Protein AF-A0A3P7JKP9-F1 (afdb_monomer_lite)

Organism: Strongylus vulgaris (NCBI:txid40348)

Radius of gyration: 19.91 Å; chains: 1; bounding box: 34×40×68 Å

Sequence (96 aa):
MESITKRFYTNLFFVNTPVKPVIPSGVLPPRILPAEVRAAIKTKKAATVLGPDHVSADLLRAGGSRLREILAAQLTSYLQKKDPRLVENHKYNPPS

Foldseek 3Di:
DVVVVCVVVCVVVVPPVPPQPPDPQPDQDDQFDLVNLVVVLVPDDQDPDADPVNDTSVNSVVPPSVSSVVVSVVVSCVRRVPRPPPPPPDDDDDDD

Secondary structure (DSSP, 8-state):
-HHHHHHHHHHHHH----------TTPPPPPPPHHHHHHHHHHS---SS--TT---HHHHHHTHHHHHHHHHHHHHHHHHHT-TTSSTT-------

Structure (mmCIF, N/CA/C/O backbone):
data_AF-A0A3P7JKP9-F1
#
_entry.id   AF-A0A3P7JKP9-F1
#
loop_
_atom_site.group_PDB
_atom_site.id
_atom_site.type_symbol
_atom_site.label_atom_id
_atom_site.label_alt_id
_atom_site.label_comp_id
_atom_site.label_asym_id
_atom_site.label_entity_id
_atom_site.label_seq_id
_atom_site.pdbx_PDB_ins_code
_atom_site.Cartn_x
_atom_site.Cartn_y
_atom_site.Cartn_z
_atom_site.occupancy
_atom_site.B_iso_or_equiv
_atom_site.auth_seq_id
_atom_site.auth_comp_id
_atom_site.auth_asym_id
_atom_site.auth_atom_id
_atom_site.pdbx_PDB_model_num
ATOM 1 N N . MET A 1 1 ? -10.216 24.703 -33.045 1.00 67.12 1 MET A N 1
ATOM 2 C CA . MET A 1 1 ? -9.600 23.477 -32.489 1.00 67.12 1 MET A CA 1
ATOM 3 C C . MET A 1 1 ? -9.029 23.729 -31.100 1.00 67.12 1 MET A C 1
ATOM 5 O O . MET A 1 1 ? -9.515 23.133 -30.151 1.00 67.12 1 MET A O 1
ATOM 9 N N . GLU A 1 2 ? -8.093 24.666 -30.945 1.00 78.44 2 GLU A N 1
ATOM 10 C CA . GLU A 1 2 ? -7.384 24.920 -29.676 1.00 78.44 2 GLU A CA 1
ATOM 11 C C . GLU A 1 2 ? -8.287 25.258 -28.479 1.00 78.44 2 GLU A C 1
ATOM 13 O O . GLU A 1 2 ? -8.047 24.782 -27.374 1.00 78.44 2 GLU A O 1
ATOM 18 N N . SER A 1 3 ? -9.365 26.020 -28.684 1.00 73.75 3 SER A N 1
ATOM 19 C CA . SER A 1 3 ? -10.317 26.378 -27.621 1.00 73.75 3 SER A CA 1
ATOM 20 C C . SER A 1 3 ? -11.130 25.184 -27.105 1.00 73.75 3 SER A C 1
ATOM 22 O O . SER A 1 3 ? -11.410 25.097 -25.910 1.00 73.75 3 SER A O 1
ATOM 24 N N . ILE A 1 4 ? -11.464 24.237 -27.986 1.00 82.94 4 ILE A N 1
ATOM 25 C CA . ILE A 1 4 ? -12.167 22.995 -27.637 1.00 82.94 4 ILE A CA 1
ATOM 26 C C . ILE A 1 4 ? -11.216 22.088 -26.862 1.00 82.94 4 ILE A C 1
ATOM 28 O O . ILE A 1 4 ? -11.568 21.624 -25.782 1.00 82.94 4 ILE A O 1
ATOM 32 N N . THR A 1 5 ? -9.988 21.923 -27.355 1.00 80.50 5 THR A N 1
ATOM 33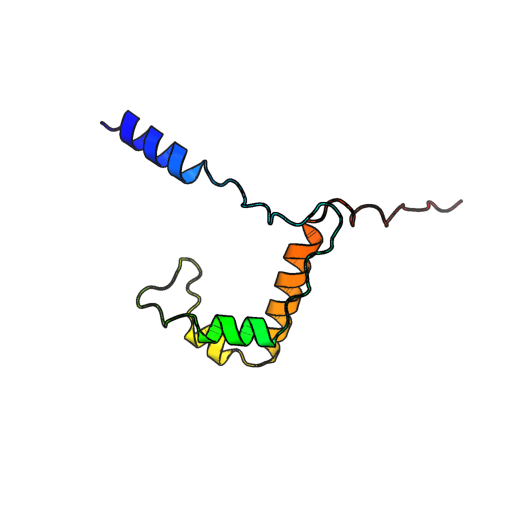 C CA . THR A 1 5 ? -8.932 21.146 -26.698 1.00 80.50 5 THR A CA 1
ATOM 34 C C . THR A 1 5 ? -8.617 21.704 -25.310 1.00 80.50 5 THR A C 1
ATOM 36 O O . THR A 1 5 ? -8.616 20.967 -24.326 1.00 80.50 5 THR A O 1
ATOM 39 N N . LYS A 1 6 ? -8.451 23.026 -25.190 1.00 83.38 6 LYS A N 1
ATOM 40 C CA . LYS A 1 6 ? -8.192 23.700 -23.913 1.00 83.38 6 LYS A CA 1
ATOM 41 C C . LYS A 1 6 ? -9.347 23.518 -22.935 1.00 83.38 6 LYS A C 1
ATOM 43 O O . LYS A 1 6 ? -9.098 23.187 -21.781 1.00 83.38 6 LYS A O 1
ATOM 48 N N . ARG A 1 7 ? -10.600 23.677 -23.374 1.00 82.75 7 ARG A N 1
ATOM 49 C CA . ARG A 1 7 ? -11.784 23.446 -22.528 1.00 82.75 7 ARG A CA 1
ATOM 50 C C . ARG A 1 7 ? -11.894 21.983 -22.099 1.00 82.75 7 ARG A C 1
ATOM 52 O O . ARG A 1 7 ? -12.199 21.720 -20.942 1.00 82.75 7 ARG A O 1
ATOM 59 N N . PHE A 1 8 ? -11.607 21.049 -23.002 1.00 78.25 8 PHE A N 1
ATOM 60 C CA . PHE A 1 8 ? -11.656 19.616 -22.731 1.00 78.25 8 PHE A CA 1
ATOM 61 C C . PHE A 1 8 ? -10.621 19.210 -21.677 1.00 78.25 8 PHE A C 1
ATOM 63 O O . PHE A 1 8 ? -10.987 18.603 -20.675 1.00 78.25 8 PHE A O 1
ATOM 70 N N . TYR A 1 9 ? -9.359 19.627 -21.830 1.00 74.88 9 TYR A N 1
ATOM 71 C CA . TYR A 1 9 ? -8.317 19.348 -20.838 1.00 74.88 9 TYR A CA 1
ATOM 72 C C . TYR A 1 9 ? -8.523 20.119 -19.534 1.00 74.88 9 TYR A C 1
ATOM 74 O O . TYR A 1 9 ? -8.318 19.558 -18.464 1.00 74.88 9 TYR A O 1
ATOM 82 N N . THR A 1 10 ? -8.993 21.367 -19.594 1.00 72.81 10 THR A N 1
ATOM 83 C CA . THR A 1 10 ? -9.309 22.133 -18.379 1.00 72.81 10 THR A CA 1
ATOM 84 C C . THR A 1 10 ? -10.396 21.419 -17.584 1.00 72.81 10 THR A C 1
ATOM 86 O O . THR A 1 10 ? -10.218 21.197 -16.397 1.00 72.81 10 THR A O 1
ATOM 89 N N . ASN A 1 11 ? -11.467 20.955 -18.228 1.00 72.00 11 ASN A N 1
ATOM 90 C CA . ASN A 1 11 ? -12.503 20.172 -17.556 1.00 72.00 11 ASN A CA 1
ATOM 91 C C . ASN A 1 11 ? -11.967 18.828 -17.038 1.00 72.00 11 ASN A C 1
ATOM 93 O O . ASN A 1 11 ? -12.307 18.439 -15.927 1.00 72.00 11 ASN A O 1
ATOM 97 N N . LEU A 1 12 ? -11.101 18.145 -17.794 1.00 70.19 12 LEU A N 1
ATOM 98 C CA . LEU A 1 12 ? -10.503 16.870 -17.384 1.00 70.19 12 LEU A CA 1
ATOM 99 C C . LEU A 1 12 ? -9.672 17.002 -16.094 1.00 70.19 12 LEU A C 1
ATOM 101 O O . LEU A 1 12 ? -9.776 16.152 -15.216 1.00 70.19 12 LEU A O 1
ATOM 105 N N . PHE A 1 13 ? -8.880 18.072 -15.964 1.00 58.56 13 PHE A N 1
ATOM 106 C CA . PHE A 1 13 ? -8.018 18.315 -14.798 1.00 58.56 13 PHE A CA 1
ATOM 107 C C . PHE A 1 13 ? -8.706 19.104 -13.669 1.00 58.56 13 PHE A C 1
ATOM 109 O O . PHE A 1 13 ? -8.247 19.067 -12.529 1.00 58.56 13 PHE A O 1
ATOM 116 N N . PHE A 1 14 ? -9.810 19.806 -13.953 1.00 56.75 14 PHE A N 1
ATOM 117 C CA . PHE A 1 14 ? -10.595 20.525 -12.942 1.00 56.75 14 PHE A CA 1
ATOM 118 C C . PHE A 1 14 ? -11.571 19.606 -12.196 1.00 56.75 14 PHE A C 1
ATOM 120 O O . PHE A 1 14 ? -11.928 19.898 -11.055 1.00 56.75 14 PHE A O 1
ATOM 127 N N . VAL A 1 15 ? -11.916 18.437 -12.758 1.00 50.59 15 VAL A N 1
ATOM 128 C CA . VAL A 1 15 ? -12.537 17.321 -12.013 1.00 50.59 15 VAL A CA 1
ATOM 129 C C . VAL A 1 15 ? -11.471 16.625 -11.150 1.00 50.59 15 VAL A C 1
ATOM 131 O O . VAL A 1 15 ? -11.326 15.412 -11.097 1.00 50.59 15 VAL A O 1
ATOM 134 N N . ASN A 1 16 ? -10.734 17.430 -10.394 1.00 53.53 16 ASN A N 1
ATOM 135 C CA . ASN A 1 16 ? -9.990 17.031 -9.215 1.00 53.53 16 ASN A CA 1
ATOM 136 C C . ASN A 1 16 ? -10.954 17.004 -8.020 1.00 53.53 16 ASN A C 1
ATOM 138 O O . ASN A 1 16 ? -10.625 17.480 -6.935 1.00 53.53 16 ASN A O 1
ATOM 142 N N . THR A 1 17 ? -12.184 16.503 -8.202 1.00 54.19 17 THR A N 1
ATOM 143 C CA . THR A 1 17 ? -13.075 16.271 -7.066 1.00 54.19 17 THR A CA 1
ATOM 144 C C . THR A 1 17 ? -12.377 15.249 -6.183 1.00 54.19 17 THR A C 1
ATOM 146 O O . THR A 1 17 ? -12.216 14.106 -6.621 1.00 54.19 17 THR A O 1
ATOM 149 N N . PRO A 1 18 ? -11.924 15.616 -4.969 1.00 53.84 18 PRO A N 1
ATOM 150 C CA . PRO A 1 18 ? -11.377 14.629 -4.067 1.00 53.84 18 PRO A CA 1
ATOM 151 C C . PRO A 1 18 ? -12.506 13.641 -3.831 1.00 53.84 18 PRO A C 1
ATOM 153 O O . PRO A 1 18 ? -13.536 14.02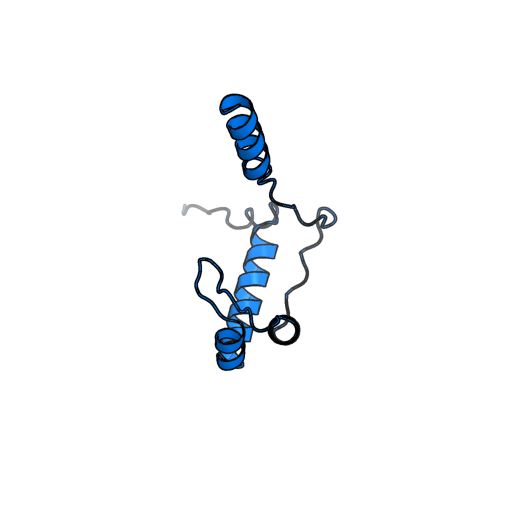0 -3.271 1.00 53.84 18 PRO A O 1
ATOM 156 N N . VAL A 1 19 ? -12.334 12.402 -4.296 1.00 51.31 19 VAL A N 1
ATOM 157 C CA . VAL A 1 19 ? -13.242 11.309 -3.968 1.00 51.31 19 VAL A CA 1
ATOM 158 C C . VAL A 1 19 ? -13.265 11.271 -2.447 1.00 51.31 19 VAL A C 1
ATOM 160 O O . VAL A 1 19 ? -12.290 10.886 -1.796 1.00 51.31 19 VAL A O 1
ATOM 163 N N . LYS A 1 20 ? -14.325 11.828 -1.860 1.00 55.62 20 LYS A N 1
ATOM 164 C CA . LYS A 1 20 ? -14.564 11.709 -0.433 1.00 55.62 20 LYS A CA 1
ATOM 165 C C . LYS A 1 20 ? -14.890 10.235 -0.245 1.00 55.62 20 LYS A C 1
ATOM 167 O O . LYS A 1 20 ? -15.818 9.758 -0.900 1.00 55.62 20 LYS A O 1
ATOM 172 N N . PRO A 1 21 ? -14.129 9.503 0.582 1.00 55.12 21 PRO A N 1
ATOM 173 C CA . PRO A 1 21 ? -14.557 8.184 1.005 1.00 55.12 21 PRO A CA 1
ATOM 174 C C . PRO A 1 21 ? -16.001 8.318 1.497 1.00 55.12 21 PRO A C 1
ATOM 176 O O . PRO A 1 21 ? -16.273 9.173 2.343 1.00 55.12 21 PRO A O 1
ATOM 179 N N . VAL A 1 22 ? -16.934 7.558 0.920 1.00 60.84 22 VAL A N 1
ATOM 180 C CA . VAL A 1 22 ? -18.319 7.506 1.405 1.00 60.84 22 VAL A CA 1
ATOM 181 C C . VAL A 1 22 ? -18.284 6.699 2.696 1.00 60.84 22 VAL A C 1
ATOM 183 O O . VAL A 1 22 ? -18.566 5.507 2.726 1.00 60.84 22 VAL A O 1
ATOM 186 N N . ILE A 1 23 ? -17.809 7.341 3.756 1.00 58.66 23 ILE A N 1
ATOM 187 C CA . ILE A 1 23 ? -17.849 6.813 5.107 1.00 58.66 23 ILE A CA 1
ATOM 188 C C . ILE A 1 23 ? -19.162 7.329 5.695 1.00 58.66 23 ILE A C 1
ATOM 190 O O . ILE A 1 23 ? -19.416 8.537 5.619 1.00 58.66 23 ILE A O 1
ATOM 194 N N . PRO A 1 24 ? -20.028 6.453 6.235 1.00 58.38 24 PRO A N 1
ATOM 195 C CA . PRO A 1 24 ? -21.218 6.885 6.949 1.00 58.38 24 PRO A CA 1
ATOM 196 C C . PRO A 1 24 ? -20.836 7.951 7.978 1.00 58.38 24 PRO A C 1
ATOM 198 O O . PRO A 1 24 ? -19.920 7.759 8.778 1.00 58.38 24 PRO A O 1
ATOM 201 N N . SER A 1 25 ? -21.507 9.099 7.911 1.00 53.91 25 SER A N 1
ATOM 202 C CA . SER A 1 25 ? -21.201 10.271 8.730 1.00 53.91 25 SER A CA 1
ATOM 203 C C . SER A 1 25 ? -21.151 9.899 10.218 1.00 53.91 25 SER A C 1
ATOM 205 O O . SER A 1 25 ? -22.187 9.663 10.835 1.00 53.91 25 SER A O 1
ATOM 207 N N . GLY A 1 26 ? -19.951 9.885 10.808 1.00 58.84 26 GLY A N 1
ATOM 208 C CA . GLY A 1 26 ? -19.733 9.607 12.235 1.00 58.84 26 GLY A CA 1
ATOM 209 C C . GLY A 1 26 ? -19.012 8.303 12.563 1.00 58.84 26 GLY A C 1
ATOM 210 O O . GLY A 1 26 ? -18.757 8.055 13.738 1.00 58.84 26 GLY A O 1
ATOM 211 N N . VAL A 1 27 ? -18.651 7.501 11.563 1.00 66.19 27 VAL A N 1
ATOM 212 C CA . VAL A 1 27 ? -17.792 6.328 11.754 1.00 66.19 27 VAL A CA 1
ATOM 213 C C . VAL A 1 27 ? -16.351 6.721 11.442 1.00 66.19 27 VAL A C 1
ATOM 215 O O . VAL A 1 27 ? -16.070 7.183 10.343 1.00 66.19 27 VAL A O 1
ATOM 218 N N . LEU A 1 28 ? -15.439 6.539 12.400 1.00 71.50 28 LEU A N 1
ATOM 219 C CA . LEU A 1 28 ? -14.004 6.704 12.157 1.00 71.50 28 LEU A CA 1
ATOM 220 C C . LEU A 1 28 ? -13.557 5.729 11.055 1.00 71.50 28 LEU A C 1
ATOM 222 O O . LEU A 1 28 ? -13.867 4.536 11.157 1.00 71.50 28 LEU A O 1
ATOM 226 N N . PRO A 1 29 ? -12.802 6.182 10.037 1.00 79.06 29 PRO A N 1
ATOM 227 C CA . PRO A 1 29 ? -12.203 5.284 9.072 1.00 79.06 29 PRO A CA 1
ATOM 228 C C . PRO A 1 29 ? -11.376 4.213 9.797 1.00 79.06 29 PRO A C 1
ATOM 230 O O . PRO A 1 29 ? -10.649 4.532 10.752 1.00 79.06 29 PRO A O 1
ATOM 233 N N . PRO A 1 30 ? -11.465 2.946 9.356 1.00 84.06 30 PRO A N 1
ATOM 234 C CA . PRO A 1 30 ? -10.690 1.871 9.949 1.00 84.06 30 PRO A CA 1
ATOM 235 C C . PRO A 1 30 ? -9.192 2.175 9.851 1.00 84.06 30 PRO A C 1
ATOM 237 O O . PRO A 1 30 ? -8.714 2.785 8.891 1.00 84.06 30 PRO A O 1
ATOM 240 N N . ARG A 1 31 ? -8.446 1.754 10.876 1.00 90.25 31 ARG A N 1
ATOM 241 C CA . ARG A 1 31 ? -6.985 1.869 10.880 1.00 90.25 31 ARG A CA 1
ATOM 242 C C . ARG A 1 31 ? -6.404 0.924 9.837 1.00 90.25 31 ARG A C 1
ATOM 244 O O . ARG A 1 31 ? -6.805 -0.234 9.779 1.00 90.25 31 ARG A O 1
ATOM 251 N N . ILE A 1 32 ? -5.426 1.409 9.079 1.00 92.88 32 ILE A N 1
ATOM 252 C CA . ILE A 1 32 ? -4.701 0.592 8.108 1.00 92.88 32 ILE A CA 1
ATOM 253 C C . ILE A 1 32 ? -3.645 -0.227 8.846 1.00 92.88 32 ILE A C 1
ATOM 255 O O . ILE A 1 32 ? -2.864 0.313 9.636 1.00 92.88 32 ILE A O 1
ATOM 259 N N . LEU A 1 33 ? -3.594 -1.528 8.573 1.00 94.62 33 LEU A N 1
ATOM 260 C CA . LEU A 1 33 ? -2.630 -2.439 9.183 1.00 94.62 33 LEU A CA 1
ATOM 261 C C . LEU A 1 33 ? -1.343 -2.543 8.345 1.00 94.62 33 LEU A C 1
ATOM 263 O O . LEU A 1 33 ? -1.398 -2.563 7.112 1.00 94.62 33 LEU A O 1
ATOM 267 N N . PRO A 1 34 ? -0.166 -2.750 8.971 1.00 94.31 34 PRO A N 1
ATOM 268 C CA . PRO A 1 34 ? 1.075 -3.014 8.234 1.00 94.31 34 PRO A CA 1
ATOM 269 C C . PRO A 1 34 ? 0.980 -4.221 7.281 1.00 94.31 34 PRO A C 1
ATOM 271 O O . PRO A 1 34 ? 1.651 -4.263 6.246 1.00 94.31 34 PRO A O 1
ATOM 274 N N . ALA A 1 35 ? 0.130 -5.203 7.605 1.00 93.75 35 ALA A N 1
ATOM 275 C CA . ALA A 1 35 ? -0.138 -6.366 6.761 1.00 93.75 35 ALA A CA 1
ATOM 276 C C . ALA A 1 35 ? -0.875 -6.002 5.459 1.00 93.75 35 ALA A C 1
ATOM 278 O O . ALA A 1 35 ? -0.547 -6.549 4.405 1.00 93.75 35 ALA A O 1
ATOM 279 N N . GLU A 1 36 ? -1.807 -5.050 5.509 1.00 94.00 36 GLU A N 1
ATOM 280 C CA . GLU A 1 36 ? -2.527 -4.549 4.332 1.00 94.00 36 GLU A CA 1
ATOM 281 C C . GLU A 1 36 ? -1.581 -3.767 3.421 1.00 94.00 36 GLU A C 1
ATOM 283 O O . GLU A 1 36 ? -1.539 -4.007 2.214 1.00 94.00 36 GLU A O 1
ATOM 288 N N . VAL A 1 37 ? -0.726 -2.920 4.006 1.00 93.44 37 VAL A N 1
ATOM 289 C CA . VAL A 1 37 ? 0.331 -2.209 3.267 1.00 93.44 37 VAL A CA 1
ATOM 290 C C . VAL A 1 37 ? 1.273 -3.206 2.587 1.00 93.44 37 VAL A C 1
ATOM 292 O O . VAL A 1 37 ? 1.608 -3.057 1.411 1.00 93.44 37 VAL A O 1
ATOM 295 N N . ARG A 1 38 ? 1.666 -4.277 3.289 1.00 94.31 38 ARG A N 1
ATOM 296 C CA . ARG A 1 38 ? 2.474 -5.359 2.707 1.00 94.31 38 ARG A CA 1
ATOM 297 C C . ARG A 1 38 ? 1.765 -6.026 1.530 1.00 94.31 38 ARG A C 1
ATOM 299 O O . ARG A 1 38 ? 2.420 -6.296 0.524 1.00 94.31 38 ARG A O 1
ATOM 306 N N . ALA A 1 39 ? 0.475 -6.328 1.658 1.00 93.12 39 ALA A N 1
ATOM 307 C CA . ALA A 1 39 ? -0.302 -6.945 0.588 1.00 93.12 39 ALA A CA 1
ATOM 308 C C . ALA A 1 39 ? -0.385 -6.020 -0.636 1.00 93.12 39 ALA A C 1
ATOM 310 O O . ALA A 1 39 ? -0.071 -6.456 -1.742 1.00 93.12 39 ALA A O 1
ATOM 311 N N . ALA A 1 40 ? -0.676 -4.734 -0.434 1.00 92.06 40 ALA A N 1
ATOM 312 C CA . ALA A 1 40 ? -0.753 -3.738 -1.503 1.00 92.06 40 ALA A CA 1
ATOM 313 C C . ALA A 1 40 ? 0.588 -3.532 -2.238 1.00 92.06 40 ALA A C 1
ATOM 315 O O . ALA A 1 40 ? 0.636 -3.461 -3.466 1.00 92.06 40 ALA A O 1
ATOM 316 N N . ILE A 1 41 ? 1.710 -3.495 -1.511 1.00 91.06 41 ILE A N 1
ATOM 317 C CA . ILE A 1 41 ? 3.049 -3.410 -2.124 1.00 91.06 41 ILE A CA 1
ATOM 318 C C . ILE A 1 4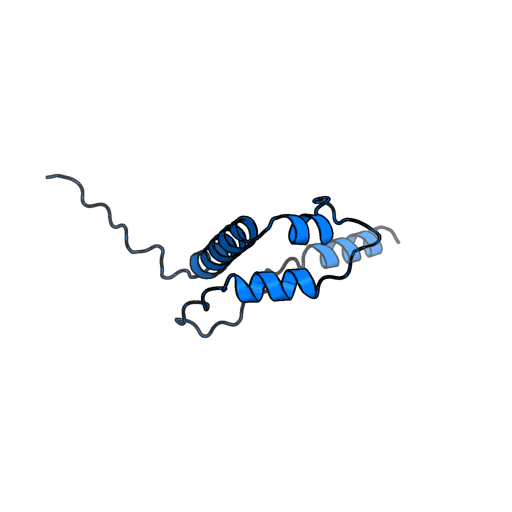1 ? 3.353 -4.662 -2.964 1.00 91.06 41 ILE A C 1
ATOM 320 O O . ILE A 1 41 ? 4.012 -4.577 -4.003 1.00 91.06 41 ILE A O 1
ATOM 324 N N . LYS A 1 42 ? 2.886 -5.841 -2.534 1.00 88.94 42 LYS A N 1
ATOM 325 C CA . LYS A 1 42 ? 3.071 -7.085 -3.294 1.00 88.94 42 LYS A CA 1
ATOM 326 C C . LYS A 1 42 ? 2.255 -7.099 -4.582 1.00 88.94 42 LYS A C 1
ATOM 328 O O . LYS A 1 42 ? 2.794 -7.516 -5.604 1.00 88.94 42 LYS A O 1
ATOM 333 N N . THR A 1 43 ? 1.001 -6.648 -4.541 1.00 88.19 43 THR A N 1
ATOM 334 C CA . THR A 1 43 ? 0.102 -6.649 -5.709 1.00 88.19 43 THR A CA 1
ATOM 335 C C . THR A 1 43 ? 0.489 -5.612 -6.759 1.00 88.19 43 THR A C 1
ATOM 337 O O . THR A 1 43 ? 0.162 -5.785 -7.934 1.00 88.19 43 THR A O 1
ATOM 340 N N . LYS A 1 44 ? 1.229 -4.561 -6.379 1.00 82.31 44 LYS A N 1
ATOM 341 C CA . LYS A 1 44 ? 1.778 -3.594 -7.333 1.00 82.31 44 LYS A CA 1
ATOM 342 C C . LYS A 1 44 ? 2.762 -4.297 -8.279 1.00 82.31 44 LYS A C 1
ATOM 344 O O . LYS A 1 44 ? 3.804 -4.798 -7.853 1.00 82.31 44 LYS A O 1
ATOM 349 N N . LYS A 1 45 ? 2.436 -4.330 -9.575 1.00 80.31 45 LYS A N 1
ATOM 350 C CA . LYS A 1 45 ? 3.369 -4.778 -10.620 1.00 80.31 45 LYS A CA 1
ATOM 351 C C . LYS A 1 45 ? 4.599 -3.867 -10.629 1.00 80.31 45 LYS A C 1
ATOM 353 O O . LYS A 1 45 ? 4.485 -2.666 -10.380 1.00 80.31 45 LYS A O 1
ATOM 358 N N . ALA A 1 46 ? 5.763 -4.441 -10.929 1.00 74.06 46 ALA A N 1
ATOM 359 C CA . ALA A 1 46 ? 6.934 -3.645 -11.270 1.00 74.06 46 ALA A CA 1
ATOM 360 C C . ALA A 1 46 ? 6.567 -2.821 -12.511 1.00 74.06 46 ALA A C 1
ATOM 362 O O . ALA A 1 46 ? 6.206 -3.378 -13.547 1.00 74.06 46 ALA A O 1
ATOM 363 N N . ALA A 1 47 ? 6.519 -1.502 -12.363 1.00 68.69 47 ALA A N 1
ATOM 364 C CA . ALA A 1 47 ? 6.163 -0.624 -13.463 1.00 68.69 47 ALA A CA 1
ATOM 365 C C . ALA A 1 47 ? 7.375 -0.471 -14.390 1.00 68.69 47 ALA A C 1
ATOM 367 O O . ALA A 1 47 ? 8.482 -0.243 -13.909 1.00 68.69 47 ALA A O 1
ATOM 368 N N . THR A 1 48 ? 7.159 -0.554 -15.705 1.00 61.06 48 THR A N 1
ATOM 369 C CA . THR A 1 48 ? 8.182 -0.253 -16.726 1.00 61.06 48 THR A CA 1
ATOM 370 C C . THR A 1 48 ? 8.508 1.245 -16.778 1.00 61.06 48 THR A C 1
ATOM 372 O O . THR A 1 48 ? 9.599 1.624 -17.187 1.00 61.06 48 THR A O 1
ATOM 375 N N . VAL A 1 49 ? 7.580 2.099 -16.325 1.00 70.75 49 VAL A N 1
ATOM 376 C CA . VAL A 1 49 ? 7.740 3.556 -16.232 1.00 70.75 49 VAL A CA 1
ATOM 377 C C . VAL A 1 49 ? 7.404 3.998 -14.809 1.00 70.75 49 VAL A C 1
ATOM 379 O O . VAL A 1 49 ? 6.342 3.665 -14.278 1.00 70.75 49 VAL A O 1
ATOM 382 N N . LEU A 1 50 ? 8.328 4.717 -14.173 1.00 77.62 50 LEU A N 1
ATOM 383 C CA . LEU A 1 50 ? 8.143 5.262 -12.831 1.00 77.62 50 LEU A CA 1
ATOM 384 C C . LEU A 1 50 ? 7.182 6.454 -12.877 1.00 77.62 50 LEU A C 1
ATOM 386 O O . LEU A 1 50 ? 7.197 7.235 -13.824 1.00 77.62 50 LEU A O 1
ATOM 390 N N . GLY A 1 51 ? 6.349 6.596 -11.844 1.00 77.38 51 GLY A N 1
ATOM 391 C CA . GLY A 1 51 ? 5.539 7.803 -11.679 1.00 77.38 51 GLY A CA 1
ATOM 392 C C . GLY A 1 51 ? 6.409 9.048 -11.439 1.00 77.38 51 GLY A C 1
ATOM 393 O O . GLY A 1 51 ? 7.619 8.911 -11.252 1.00 77.38 51 GLY A O 1
ATOM 394 N N . PRO A 1 52 ? 5.805 10.247 -11.379 1.00 82.50 52 PRO A N 1
ATOM 395 C CA . PRO A 1 52 ? 6.521 11.512 -11.164 1.00 82.50 52 PRO A CA 1
ATOM 396 C C . PRO A 1 52 ? 7.397 11.523 -9.905 1.00 82.50 52 PRO A C 1
ATOM 398 O O . PRO A 1 52 ? 8.457 12.134 -9.888 1.00 82.50 52 PRO A O 1
ATOM 401 N N . ASP A 1 53 ? 6.984 10.785 -8.873 1.00 84.44 53 ASP A N 1
ATOM 402 C CA . ASP A 1 53 ? 7.716 10.680 -7.606 1.00 84.44 53 ASP A CA 1
ATOM 403 C C . ASP A 1 53 ? 8.931 9.737 -7.691 1.00 84.44 53 ASP A C 1
ATOM 405 O O . ASP A 1 53 ? 9.633 9.529 -6.705 1.00 84.44 53 ASP A O 1
ATOM 409 N N . HIS A 1 54 ? 9.150 9.089 -8.840 1.00 82.88 54 HIS A N 1
ATOM 410 C CA . HIS A 1 54 ? 10.209 8.108 -9.089 1.00 82.88 54 HIS A CA 1
ATOM 411 C C . HIS A 1 54 ? 10.261 6.917 -8.099 1.00 82.88 54 HIS A C 1
ATOM 413 O O . HIS A 1 54 ? 11.236 6.167 -8.062 1.00 82.88 54 HIS A O 1
ATOM 419 N N . VAL A 1 55 ? 9.187 6.670 -7.336 1.00 84.50 55 VAL A N 1
ATOM 420 C CA . VAL A 1 55 ? 9.094 5.567 -6.362 1.00 84.50 55 VAL A CA 1
ATOM 421 C C . VAL A 1 55 ? 8.671 4.256 -7.038 1.00 84.50 55 VAL A C 1
ATOM 423 O O . VAL A 1 55 ? 7.516 4.074 -7.446 1.00 84.50 55 VAL A O 1
ATOM 426 N N . SER A 1 56 ? 9.597 3.297 -7.112 1.00 87.38 56 SER A N 1
ATOM 427 C CA . SER A 1 56 ? 9.353 1.972 -7.698 1.00 87.38 56 SER A CA 1
ATOM 428 C C . SER A 1 56 ? 8.688 0.993 -6.718 1.00 87.38 56 SER A C 1
ATOM 430 O O . SER A 1 56 ? 8.749 1.149 -5.497 1.00 87.38 56 SER A O 1
ATOM 432 N N . ALA A 1 57 ? 8.041 -0.052 -7.247 1.00 85.50 57 ALA A N 1
ATOM 433 C CA . ALA A 1 57 ? 7.502 -1.134 -6.416 1.00 85.50 57 ALA A CA 1
ATOM 434 C C . ALA A 1 57 ? 8.618 -1.903 -5.687 1.00 85.50 57 ALA A C 1
ATOM 436 O O . ALA A 1 57 ? 8.428 -2.326 -4.548 1.00 85.50 57 ALA A O 1
ATOM 437 N N . ASP A 1 58 ? 9.787 -2.043 -6.313 1.00 88.88 58 ASP A N 1
ATOM 438 C CA . ASP A 1 58 ? 10.920 -2.770 -5.739 1.00 88.88 58 ASP A CA 1
ATOM 439 C C . ASP A 1 58 ? 11.576 -1.995 -4.598 1.00 88.88 58 ASP A C 1
ATOM 441 O O . ASP A 1 58 ? 11.907 -2.589 -3.573 1.00 88.88 58 ASP A O 1
ATOM 445 N N . LEU A 1 59 ? 11.631 -0.663 -4.696 1.00 88.81 59 LEU A N 1
ATOM 446 C CA . LEU A 1 59 ? 12.052 0.201 -3.594 1.00 88.81 59 LEU A CA 1
ATOM 447 C C . LEU A 1 59 ? 11.133 0.029 -2.372 1.00 88.81 59 LEU A C 1
ATOM 449 O O . LEU A 1 59 ? 11.601 -0.132 -1.245 1.00 88.81 59 LEU A O 1
ATOM 453 N N . LEU A 1 60 ? 9.816 -0.025 -2.593 1.00 89.25 60 LEU A N 1
ATOM 454 C CA . LEU A 1 60 ? 8.839 -0.268 -1.525 1.00 89.25 60 LEU A CA 1
ATOM 455 C C . LEU A 1 60 ? 8.948 -1.683 -0.935 1.00 89.25 60 LEU A C 1
ATOM 457 O O . LEU A 1 60 ? 8.725 -1.879 0.262 1.00 89.25 60 LEU A O 1
ATOM 461 N N . ARG A 1 61 ? 9.295 -2.682 -1.754 1.00 90.75 61 ARG A N 1
ATOM 462 C CA . ARG A 1 61 ? 9.533 -4.058 -1.289 1.00 90.75 61 ARG A CA 1
ATOM 463 C C . ARG A 1 61 ? 10.799 -4.149 -0.439 1.00 90.75 61 ARG A C 1
ATOM 465 O O . ARG A 1 61 ? 10.761 -4.833 0.586 1.00 90.75 61 ARG A O 1
ATOM 472 N N . ALA A 1 62 ? 11.855 -3.433 -0.826 1.00 91.94 62 ALA A N 1
ATOM 473 C CA . ALA A 1 62 ? 13.133 -3.374 -0.121 1.00 91.94 62 ALA A CA 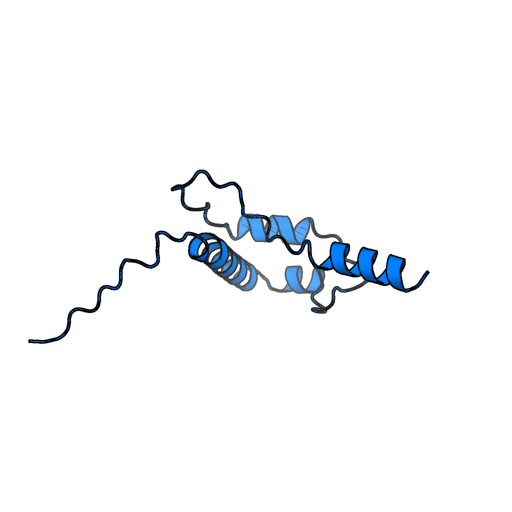1
ATOM 474 C C . ALA A 1 62 ? 13.052 -2.640 1.229 1.00 91.94 62 ALA A C 1
ATOM 476 O O . ALA A 1 62 ? 13.800 -2.966 2.145 1.00 91.94 62 ALA A O 1
ATOM 477 N N . GLY A 1 63 ? 12.109 -1.707 1.402 1.00 89.19 63 GLY A N 1
ATOM 478 C CA . GLY A 1 63 ? 11.996 -0.883 2.614 1.00 89.19 63 GLY A CA 1
ATOM 479 C C . GLY A 1 63 ? 11.640 -1.603 3.929 1.00 89.19 63 GLY A C 1
ATOM 480 O O . GLY A 1 63 ? 11.581 -0.966 4.980 1.00 89.19 63 GLY A O 1
ATOM 481 N N . GLY A 1 64 ? 11.418 -2.921 3.916 1.00 92.12 64 GLY A N 1
ATOM 482 C CA . GLY A 1 64 ? 11.305 -3.728 5.138 1.00 92.12 64 GLY A CA 1
ATOM 483 C C . GLY A 1 64 ? 10.033 -3.495 5.971 1.00 92.12 64 GLY A C 1
ATOM 484 O O . GLY A 1 64 ? 9.027 -2.976 5.485 1.00 92.12 64 GLY A O 1
ATOM 485 N N . SER A 1 65 ? 10.041 -3.956 7.229 1.00 92.94 65 SER A N 1
ATOM 486 C CA . SER A 1 65 ? 8.909 -3.838 8.170 1.00 92.94 65 SER A CA 1
ATOM 487 C C . SER A 1 65 ? 8.690 -2.402 8.642 1.00 92.94 65 SER A C 1
ATOM 489 O O . SER A 1 65 ? 7.566 -1.911 8.583 1.00 92.94 65 SER A O 1
ATOM 491 N N . ARG A 1 66 ? 9.770 -1.704 9.009 1.00 94.50 66 ARG A N 1
ATOM 492 C CA . ARG A 1 66 ? 9.721 -0.331 9.529 1.00 94.50 66 ARG A CA 1
ATOM 493 C C . ARG A 1 66 ? 9.062 0.648 8.554 1.00 94.50 66 ARG A C 1
ATOM 495 O O . ARG A 1 66 ? 8.249 1.467 8.969 1.00 94.50 66 ARG A O 1
ATOM 502 N N . LEU A 1 67 ? 9.347 0.540 7.251 1.00 94.12 67 LEU A N 1
ATOM 503 C CA . LEU A 1 67 ? 8.669 1.363 6.244 1.00 94.12 67 LEU A CA 1
ATOM 504 C C . LEU A 1 67 ? 7.157 1.094 6.220 1.00 94.12 67 LEU A C 1
ATOM 506 O O . LEU A 1 67 ? 6.368 2.029 6.134 1.00 94.12 67 LEU A O 1
ATOM 510 N N . ARG A 1 68 ? 6.741 -0.175 6.310 1.00 94.81 68 ARG A N 1
ATOM 511 C CA . ARG A 1 68 ? 5.319 -0.558 6.276 1.00 94.81 68 ARG A CA 1
ATOM 512 C C . ARG A 1 68 ? 4.563 -0.027 7.489 1.00 94.81 68 ARG A C 1
ATOM 514 O O . ARG A 1 68 ? 3.423 0.395 7.334 1.00 94.81 68 ARG A O 1
ATOM 521 N N . GLU A 1 69 ? 5.194 -0.013 8.659 1.00 94.69 69 GLU A N 1
ATOM 522 C CA . GLU A 1 69 ? 4.633 0.578 9.880 1.00 94.69 69 GLU A CA 1
ATOM 523 C C . GLU A 1 69 ? 4.451 2.093 9.745 1.00 94.69 69 GLU A C 1
ATOM 525 O O . GLU A 1 69 ? 3.370 2.608 10.026 1.00 94.69 69 GLU A O 1
ATOM 530 N N . ILE A 1 70 ? 5.470 2.798 9.239 1.00 95.75 70 ILE A N 1
ATOM 531 C CA . ILE A 1 70 ? 5.401 4.248 9.007 1.00 95.75 70 ILE A CA 1
ATOM 532 C C . ILE A 1 70 ? 4.295 4.580 7.999 1.00 95.75 70 ILE A C 1
ATOM 534 O O . ILE A 1 70 ? 3.484 5.471 8.248 1.00 95.75 70 ILE A O 1
ATOM 538 N N . LEU A 1 71 ? 4.223 3.845 6.885 1.00 93.94 71 LEU A N 1
ATOM 539 C CA . LEU A 1 71 ? 3.178 4.030 5.876 1.00 93.94 71 LEU A CA 1
ATOM 540 C C . LEU A 1 71 ? 1.782 3.766 6.452 1.00 93.94 71 LEU A C 1
ATOM 542 O O . LEU A 1 71 ? 0.876 4.564 6.228 1.00 93.94 71 LEU A O 1
ATOM 546 N N . ALA A 1 72 ? 1.605 2.692 7.225 1.00 94.62 72 ALA A N 1
ATOM 547 C CA . ALA A 1 72 ? 0.333 2.379 7.873 1.00 94.62 72 ALA A CA 1
ATOM 548 C C . ALA A 1 72 ? -0.113 3.502 8.827 1.00 94.62 72 ALA A C 1
ATOM 550 O O . ALA A 1 72 ? -1.272 3.923 8.786 1.00 94.62 72 ALA A O 1
ATOM 551 N N . ALA A 1 73 ? 0.809 4.038 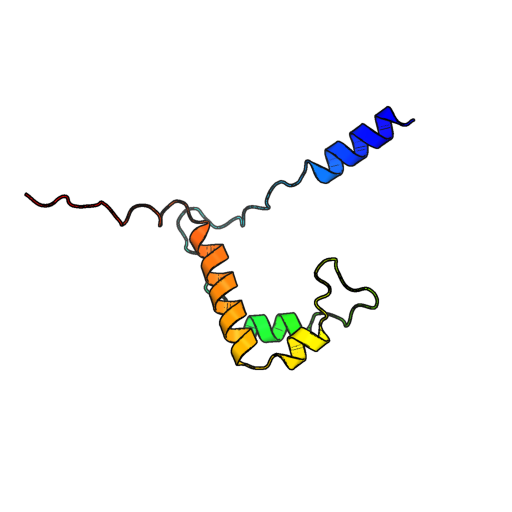9.631 1.00 93.94 73 ALA A N 1
ATOM 552 C CA . ALA A 1 73 ? 0.533 5.142 10.547 1.00 93.94 73 ALA A CA 1
ATOM 553 C C . ALA A 1 73 ? 0.175 6.442 9.804 1.00 93.94 73 ALA A C 1
ATOM 555 O O . ALA A 1 73 ? -0.820 7.087 10.139 1.00 93.94 73 ALA A O 1
ATOM 556 N N . GLN A 1 74 ? 0.940 6.804 8.769 1.00 93.25 74 GLN A N 1
ATOM 557 C CA . GLN A 1 74 ? 0.695 8.011 7.972 1.00 93.25 74 GLN A CA 1
ATOM 558 C C . GLN A 1 74 ? -0.638 7.944 7.221 1.00 93.25 74 GLN A C 1
ATOM 560 O O . GLN A 1 74 ? -1.415 8.896 7.264 1.00 93.25 74 GLN A O 1
ATOM 565 N N . LEU A 1 75 ? -0.943 6.811 6.583 1.00 91.12 75 LEU A N 1
ATOM 566 C CA . LEU A 1 75 ? -2.204 6.631 5.862 1.00 91.12 75 LEU A CA 1
ATOM 567 C C . LEU A 1 75 ? -3.401 6.619 6.821 1.00 91.12 75 LEU A C 1
ATOM 569 O O . LEU A 1 75 ? -4.416 7.250 6.539 1.00 91.12 75 LEU A O 1
ATOM 573 N N . THR A 1 76 ? -3.264 5.975 7.983 1.00 90.38 76 THR A N 1
ATOM 574 C CA . THR A 1 76 ? -4.290 6.013 9.036 1.00 90.38 76 THR A CA 1
ATOM 575 C C . THR A 1 76 ? -4.544 7.445 9.506 1.00 90.38 76 THR A C 1
ATOM 577 O O . THR A 1 76 ? -5.694 7.877 9.570 1.00 90.38 76 THR A O 1
ATOM 580 N N . SER A 1 77 ? -3.479 8.207 9.776 1.00 88.06 77 SER A N 1
ATOM 581 C CA . SER A 1 77 ? -3.583 9.615 10.171 1.00 88.06 77 SER A CA 1
ATOM 582 C C . SER A 1 77 ? -4.238 10.465 9.081 1.00 88.06 77 SER A C 1
ATOM 584 O O . SER A 1 77 ? -5.114 11.268 9.387 1.00 88.06 77 SER A O 1
ATOM 586 N N . TYR A 1 78 ? -3.882 10.258 7.810 1.00 86.12 78 TYR A N 1
ATOM 587 C CA . TYR A 1 78 ? -4.494 10.961 6.682 1.00 86.12 78 TYR A CA 1
ATOM 588 C C . TYR A 1 78 ? -6.005 10.713 6.593 1.00 86.12 78 TYR A C 1
ATOM 590 O O . TYR A 1 78 ? -6.774 11.659 6.410 1.00 86.12 78 TYR A O 1
ATOM 598 N N . LEU A 1 79 ? -6.437 9.458 6.752 1.00 84.25 79 LEU A N 1
ATOM 599 C CA . LEU A 1 79 ? -7.854 9.103 6.714 1.00 84.25 79 LEU A CA 1
ATOM 600 C C . LEU A 1 79 ? -8.623 9.716 7.889 1.00 84.25 79 LEU A C 1
ATOM 602 O O . LEU A 1 79 ? -9.691 10.282 7.679 1.00 84.25 79 LEU A O 1
ATOM 606 N N . GLN A 1 80 ? -8.060 9.664 9.096 1.00 80.81 80 GLN A N 1
ATOM 607 C CA . GLN A 1 80 ? -8.705 10.163 10.316 1.00 80.81 80 GLN A CA 1
ATOM 608 C C . GLN A 1 80 ? -8.689 11.692 10.429 1.00 80.81 80 GLN A C 1
ATOM 610 O O . GLN A 1 80 ? -9.640 12.287 10.922 1.00 80.81 80 GLN A O 1
ATOM 615 N N . LYS A 1 81 ? -7.644 1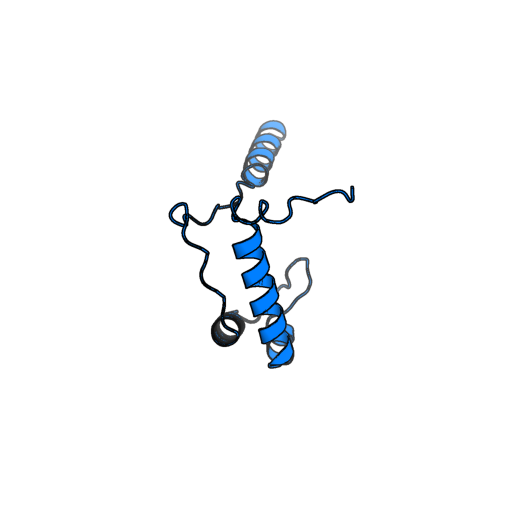2.367 9.934 1.00 74.00 81 LYS A N 1
ATOM 616 C CA . LYS A 1 81 ? -7.558 13.840 9.914 1.00 74.00 81 LYS A CA 1
ATOM 617 C C . LYS A 1 81 ? -8.621 14.472 9.011 1.00 74.00 81 LYS A C 1
ATOM 619 O O . LYS A 1 81 ? -8.941 15.649 9.156 1.00 74.00 81 LYS A O 1
ATOM 624 N N . LYS A 1 82 ? -9.162 13.703 8.067 1.00 58.47 82 LYS A N 1
ATOM 625 C CA . LYS A 1 82 ? -10.219 14.150 7.160 1.00 58.47 82 LYS A CA 1
ATOM 626 C C . LYS A 1 82 ? -11.612 14.106 7.801 1.00 58.47 82 LYS A C 1
ATOM 628 O O . LYS A 1 82 ? -12.547 14.610 7.181 1.00 58.47 82 LYS A O 1
ATOM 633 N N . ASP A 1 83 ? -11.747 13.578 9.023 1.00 53.69 83 ASP A N 1
ATOM 634 C CA . ASP A 1 83 ? -12.981 13.682 9.798 1.00 53.69 83 ASP A CA 1
ATOM 635 C C . ASP A 1 83 ? -13.102 15.070 10.449 1.00 53.69 83 ASP A C 1
ATOM 637 O O . ASP A 1 83 ? -12.348 15.392 11.372 1.00 53.69 83 ASP A O 1
ATOM 641 N N . PRO A 1 84 ? -14.091 15.894 10.055 1.00 52.88 84 PRO A N 1
ATOM 642 C CA . PRO A 1 84 ? -14.280 17.238 10.607 1.00 52.88 84 PRO A CA 1
ATOM 643 C C . PRO A 1 84 ? -14.674 17.260 12.097 1.00 52.88 84 PRO A C 1
ATOM 645 O O . PRO A 1 84 ? -14.807 18.337 12.665 1.00 52.88 84 PRO A O 1
ATOM 648 N N . ARG A 1 85 ? -14.859 16.102 12.750 1.00 53.62 85 ARG A N 1
ATOM 649 C CA . ARG A 1 85 ? -15.293 15.998 14.156 1.00 53.62 85 ARG A CA 1
ATOM 650 C C . ARG A 1 85 ? -14.149 15.887 15.172 1.00 53.62 85 ARG A C 1
ATOM 652 O O . ARG A 1 85 ? -14.412 15.965 16.364 1.00 53.62 85 ARG A O 1
ATOM 659 N N . LEU A 1 86 ? -12.896 15.702 14.741 1.00 51.31 86 LEU A N 1
ATOM 660 C CA . LEU A 1 86 ? -11.751 15.552 15.660 1.00 51.31 86 LEU A CA 1
ATOM 661 C C . LEU A 1 86 ? -10.954 16.843 15.914 1.00 51.31 86 LEU A C 1
ATOM 663 O O . LEU A 1 86 ? -9.959 16.807 16.634 1.00 51.31 86 LEU A O 1
ATOM 667 N N . VAL A 1 87 ? -11.384 17.986 15.372 1.00 51.03 87 VAL A N 1
ATOM 668 C CA . VAL A 1 87 ? -10.692 19.277 15.568 1.00 51.03 87 VAL A CA 1
ATOM 669 C C . VAL A 1 87 ? -11.168 20.025 16.833 1.00 51.03 87 VAL A C 1
ATOM 671 O O . VAL A 1 87 ? -10.522 20.980 17.249 1.00 51.03 87 VAL A O 1
ATOM 674 N N . GLU A 1 88 ? -12.230 19.584 17.520 1.00 47.25 88 GLU A N 1
ATOM 675 C CA . GLU A 1 88 ? -12.834 20.347 18.637 1.00 47.25 88 GLU A CA 1
ATOM 676 C C . GLU A 1 88 ? -12.322 20.045 20.062 1.00 47.25 88 GLU A C 1
ATOM 678 O O . GLU A 1 88 ? -12.835 20.624 21.016 1.00 47.25 88 GLU A O 1
ATOM 683 N N . ASN A 1 89 ? -11.287 19.222 20.263 1.00 45.81 89 ASN A N 1
ATOM 684 C CA . ASN A 1 89 ? -10.857 18.855 21.629 1.00 45.81 89 ASN A CA 1
ATOM 685 C C . ASN A 1 89 ? -9.652 19.625 22.198 1.00 45.81 89 ASN A C 1
ATOM 687 O O . ASN A 1 89 ? -9.110 19.231 23.226 1.00 45.81 89 ASN A O 1
ATOM 691 N N . HIS A 1 90 ? -9.273 20.763 21.616 1.00 50.97 90 HIS A N 1
ATOM 692 C CA . HIS A 1 90 ? -8.349 21.696 22.270 1.00 50.97 90 HIS A CA 1
ATOM 693 C C . HIS A 1 90 ? -8.984 23.080 22.427 1.00 50.97 90 HIS A C 1
ATOM 695 O O . HIS A 1 90 ? -8.557 24.058 21.818 1.00 50.97 90 HIS A O 1
ATOM 701 N N . LYS A 1 91 ? -10.009 23.175 23.288 1.00 44.34 91 LYS A N 1
ATOM 702 C CA . LYS A 1 91 ? -10.355 24.457 23.914 1.00 44.34 91 LYS A CA 1
ATOM 703 C C . LYS A 1 91 ? -9.224 24.843 24.869 1.00 44.34 91 LYS A C 1
ATOM 705 O O . LYS A 1 91 ? -8.982 24.180 25.872 1.00 44.34 91 LYS A O 1
ATOM 710 N N . TYR A 1 92 ? -8.515 25.900 24.499 1.00 41.31 92 TYR A N 1
ATOM 711 C CA . TYR A 1 92 ? -7.535 26.610 25.310 1.00 41.31 92 TYR A CA 1
ATOM 712 C C . TYR A 1 92 ? -8.222 27.193 26.555 1.00 41.31 92 TYR A C 1
ATOM 714 O O . TYR A 1 92 ? -9.173 27.960 26.420 1.00 41.31 92 TYR A O 1
ATOM 722 N N . ASN A 1 93 ? -7.756 26.822 27.751 1.00 47.56 93 ASN A N 1
ATOM 723 C CA . ASN A 1 93 ? -8.154 27.464 29.004 1.00 47.56 93 ASN A CA 1
ATOM 724 C C . ASN A 1 93 ? -7.111 28.550 29.315 1.00 47.56 93 ASN A C 1
ATOM 726 O O . ASN A 1 93 ? -5.952 28.194 29.551 1.00 47.56 93 ASN A O 1
ATOM 730 N N . PRO A 1 94 ? -7.457 29.847 29.279 1.00 46.28 94 PRO A N 1
ATOM 731 C CA . PRO A 1 94 ? -6.522 30.887 29.684 1.00 46.28 94 PRO A CA 1
ATOM 732 C C . PRO A 1 94 ? -6.320 30.853 31.211 1.00 46.28 94 PRO A C 1
ATOM 734 O O . PRO A 1 94 ? -7.263 30.528 31.938 1.00 46.28 94 PRO A O 1
ATOM 737 N N . PRO A 1 95 ? -5.110 31.159 31.709 1.00 55.88 95 PRO A N 1
ATOM 738 C CA . PRO A 1 95 ? -4.860 31.260 33.142 1.00 55.88 95 PRO A CA 1
ATOM 739 C C . PRO A 1 95 ? -5.529 32.514 33.729 1.00 55.88 95 PRO A C 1
ATOM 741 O O . PRO A 1 95 ? -5.532 33.567 33.088 1.00 55.88 95 PRO A O 1
ATOM 744 N N . SER A 1 96 ? -6.100 32.351 34.928 1.00 64.06 96 SER A N 1
ATOM 745 C CA . SER A 1 96 ? -6.717 33.397 35.757 1.00 64.06 96 SER A CA 1
ATOM 746 C C . SER A 1 96 ? -5.727 34.442 36.258 1.00 64.06 96 SER A C 1
ATOM 748 O O . SER A 1 96 ? -4.572 34.059 36.552 1.00 64.06 96 SER A O 1
#

pLDDT: mean 75.32, std 16.5, range [41.31, 95.75]